Protein AF-A0A7V7WIX8-F1 (afdb_monomer_lite)

Secondary structure (DSSP, 8-state):
---HHHHHHHHHHHS-HHHHHHHHHHHHHHHHTTS-THHHHHHHHHHHHHHHHHHTTSS----HHHHHHHHHHH--

Structure (mmCIF, N/CA/C/O backbone):
data_AF-A0A7V7WIX8-F1
#
_entry.id   AF-A0A7V7WIX8-F1
#
loop_
_atom_site.group_PDB
_atom_site.id
_atom_site.type_symbol
_atom_site.label_atom_id
_atom_site.label_alt_id
_atom_site.label_comp_id
_atom_site.label_asym_id
_atom_site.label_entity_id
_atom_site.label_seq_id
_atom_site.pdbx_PDB_ins_code
_atom_site.Cartn_x
_atom_site.Cartn_y
_atom_site.Cartn_z
_atom_site.occupancy
_atom_site.B_iso_or_equiv
_atom_site.auth_seq_id
_atom_site.auth_comp_id
_atom_site.auth_asym_id
_atom_site.auth_atom_id
_atom_site.pdbx_PDB_model_num
ATOM 1 N N . MET A 1 1 ? -31.695 14.993 21.143 1.00 69.69 1 MET A N 1
ATOM 2 C CA . MET A 1 1 ? -31.286 13.580 21.007 1.00 69.69 1 MET A CA 1
ATOM 3 C C . MET A 1 1 ? -29.981 13.574 20.241 1.00 69.69 1 MET A C 1
ATOM 5 O O . MET A 1 1 ? -29.915 14.348 19.289 1.00 69.69 1 MET A O 1
ATOM 9 N N . PRO A 1 2 ? -28.958 12.817 20.667 1.00 74.31 2 PRO A N 1
ATOM 10 C CA . PRO A 1 2 ? -27.722 12.728 19.902 1.00 74.31 2 PRO A CA 1
ATOM 11 C C . PRO A 1 2 ? -28.030 12.176 18.511 1.00 74.31 2 PRO A C 1
ATOM 13 O O . PRO A 1 2 ? -28.908 11.324 18.346 1.00 74.31 2 PRO A O 1
ATOM 16 N N . SER A 1 3 ? -27.332 12.693 17.509 1.00 94.62 3 SER A N 1
ATOM 17 C CA . SER A 1 3 ? -27.377 12.140 16.163 1.00 94.62 3 SER A CA 1
ATOM 18 C C . SER A 1 3 ? -26.869 10.693 16.165 1.00 94.62 3 SER A C 1
ATOM 20 O O . SER A 1 3 ? -26.180 10.239 17.089 1.00 94.62 3 SER A O 1
ATOM 22 N N . LEU A 1 4 ? -27.198 9.952 15.106 1.00 94.56 4 LEU A N 1
ATOM 23 C CA . LEU A 1 4 ? -26.691 8.594 14.925 1.00 94.56 4 LEU A CA 1
ATOM 24 C C . LEU A 1 4 ? -25.153 8.572 14.935 1.00 94.56 4 LEU A C 1
ATOM 26 O O . LEU A 1 4 ? -24.562 7.732 15.607 1.00 94.56 4 LEU A O 1
ATOM 30 N N . LEU A 1 5 ? -24.520 9.539 14.262 1.00 95.00 5 LEU A N 1
ATOM 31 C CA . LEU A 1 5 ?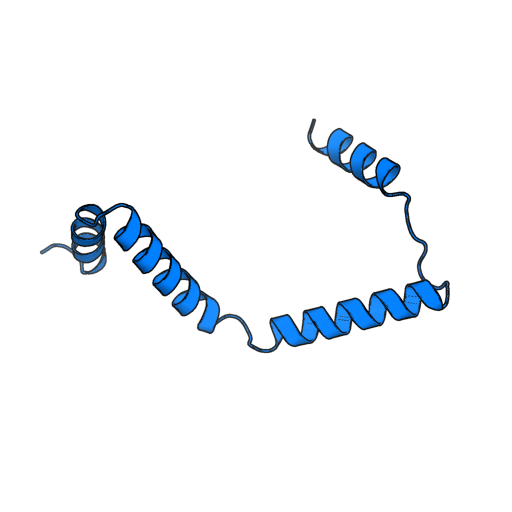 -23.064 9.665 14.203 1.00 95.00 5 LEU A CA 1
ATOM 32 C C . LEU A 1 5 ? -22.449 9.862 15.593 1.00 95.00 5 LEU A C 1
ATOM 34 O O . LEU A 1 5 ? -21.528 9.139 15.963 1.00 95.00 5 LEU A O 1
ATOM 38 N N . GLU A 1 6 ? -22.982 10.796 16.382 1.00 96.06 6 GLU A N 1
ATOM 39 C CA . GLU A 1 6 ? -22.496 11.058 17.744 1.00 96.06 6 GLU A CA 1
ATOM 40 C C . GLU A 1 6 ? -22.638 9.822 18.641 1.00 96.06 6 GLU A C 1
ATOM 42 O O . GLU A 1 6 ? -21.728 9.500 19.407 1.00 96.06 6 GLU A O 1
ATOM 47 N N . SER A 1 7 ? -23.750 9.094 18.514 1.00 95.69 7 SER A N 1
ATOM 48 C CA . SER A 1 7 ? -24.006 7.878 19.294 1.00 95.69 7 SER A CA 1
ATOM 49 C C . SER A 1 7 ? -23.032 6.750 18.936 1.00 95.69 7 SER A C 1
ATOM 51 O O . SER A 1 7 ? -22.485 6.098 19.827 1.00 95.69 7 SER A O 1
ATOM 53 N N . VAL A 1 8 ? -22.776 6.540 17.641 1.00 95.00 8 VAL A N 1
ATOM 54 C CA . VAL A 1 8 ? -21.814 5.539 17.150 1.00 95.00 8 VAL A CA 1
ATOM 55 C C . VAL A 1 8 ? -20.391 5.915 17.556 1.00 95.00 8 VAL A C 1
ATOM 57 O O . VAL A 1 8 ? -19.650 5.060 18.038 1.00 95.00 8 VAL A O 1
ATOM 60 N N . GLN A 1 9 ? -20.015 7.192 17.444 1.00 95.06 9 GLN A N 1
ATOM 61 C CA . GLN A 1 9 ? -18.700 7.676 17.865 1.00 95.06 9 GLN A CA 1
ATOM 62 C C . GLN A 1 9 ? -18.464 7.424 19.359 1.00 95.06 9 GLN A C 1
ATOM 64 O O . GLN A 1 9 ? -17.410 6.910 19.735 1.00 95.06 9 GLN A O 1
ATOM 69 N N . GLN A 1 10 ? -19.438 7.752 20.214 1.00 96.38 10 GLN A N 1
ATOM 70 C CA . GLN A 1 10 ? -19.331 7.513 21.655 1.00 96.38 10 GLN A CA 1
ATOM 71 C C . GLN A 1 10 ? -19.128 6.029 21.973 1.00 96.38 10 GLN A C 1
ATOM 73 O O . GLN A 1 10 ? -18.251 5.693 22.765 1.00 96.38 10 GLN A O 1
ATOM 78 N N . GLN A 1 11 ? -19.876 5.137 21.321 1.00 95.88 11 GLN A N 1
ATOM 79 C CA . GLN A 1 11 ? -19.731 3.691 21.510 1.00 95.88 11 GLN A CA 1
ATOM 80 C C . GLN A 1 11 ? -18.381 3.176 20.998 1.00 95.88 11 GLN A C 1
ATOM 82 O O . GLN A 1 11 ? -17.707 2.420 21.696 1.00 95.88 11 GLN A O 1
ATOM 87 N N . ALA A 1 12 ? -17.932 3.643 19.831 1.00 96.06 12 ALA A N 1
ATOM 88 C CA . ALA A 1 12 ? -16.640 3.268 19.266 1.00 96.06 12 ALA A CA 1
ATOM 89 C C . ALA A 1 12 ? -15.468 3.681 20.173 1.00 96.06 12 ALA A C 1
ATOM 91 O O . ALA A 1 12 ? -14.453 2.989 20.238 1.00 96.06 12 ALA A O 1
ATOM 92 N N . MET A 1 13 ? -15.597 4.782 20.922 1.00 96.19 13 MET A N 1
ATOM 93 C CA . MET A 1 13 ? -14.564 5.214 21.869 1.00 96.19 13 MET A CA 1
ATOM 94 C C . MET A 1 13 ? -14.423 4.299 23.093 1.00 96.19 13 MET A C 1
ATOM 96 O O . MET A 1 13 ? -13.330 4.263 23.665 1.00 96.19 13 MET A O 1
ATOM 100 N N . LEU A 1 14 ? -15.461 3.535 23.449 1.00 97.56 14 LEU A N 1
ATOM 101 C CA . LEU A 1 14 ? -15.454 2.583 24.571 1.00 97.56 14 LEU A CA 1
ATOM 102 C C . LEU A 1 14 ? -14.802 1.234 24.231 1.00 97.56 14 LEU A C 1
ATOM 104 O O . LEU A 1 14 ? -14.516 0.451 25.133 1.00 97.56 14 LEU A O 1
ATOM 108 N N . LEU A 1 15 ? -14.572 0.955 22.947 1.00 97.69 15 LEU A N 1
ATOM 109 C CA . LEU A 1 15 ? -13.975 -0.295 22.481 1.00 97.69 15 LEU A CA 1
ATOM 110 C C . LEU A 1 15 ? -12.520 -0.465 22.950 1.00 97.69 15 LEU A C 1
ATOM 112 O O . LEU A 1 15 ? -11.812 0.506 23.234 1.00 97.69 15 LEU A O 1
ATOM 116 N N . SER A 1 16 ? -12.043 -1.710 22.972 1.00 98.25 16 SER A N 1
ATOM 117 C CA . SER A 1 16 ? -10.615 -1.990 23.144 1.00 98.25 16 SER A CA 1
ATOM 118 C C . SER A 1 16 ? -9.813 -1.471 21.934 1.00 98.25 16 SER A C 1
ATOM 120 O O . SER A 1 16 ? -10.377 -1.298 20.851 1.00 98.25 16 SER A O 1
ATOM 122 N N . PRO A 1 17 ? -8.491 -1.237 22.051 1.00 97.50 17 PRO A N 1
ATOM 123 C CA . PRO A 1 17 ? -7.672 -0.847 20.900 1.00 97.50 17 PRO A CA 1
ATOM 124 C C . PRO A 1 17 ? -7.773 -1.820 19.714 1.00 97.50 17 PRO A C 1
ATOM 126 O O . PRO A 1 17 ? -7.765 -1.389 18.563 1.00 97.50 17 PRO A O 1
ATOM 129 N N . GLN A 1 18 ? -7.903 -3.120 19.994 1.00 97.75 18 GLN A N 1
ATOM 130 C CA . GLN A 1 18 ? -8.027 -4.172 18.982 1.00 97.75 18 GLN A CA 1
ATOM 131 C C . GLN A 1 18 ? -9.377 -4.091 18.263 1.00 97.75 18 GLN A C 1
ATOM 133 O O . GLN A 1 18 ? -9.417 -4.082 17.034 1.00 97.75 18 GLN A O 1
ATOM 138 N N . ASP A 1 19 ? -10.469 -3.931 19.012 1.00 97.56 19 ASP A N 1
ATOM 139 C CA . ASP A 1 19 ? -11.813 -3.823 18.434 1.00 97.56 19 ASP A CA 1
ATOM 140 C C . ASP A 1 19 ? -12.000 -2.509 17.666 1.00 97.56 19 ASP A C 1
ATOM 142 O O . ASP A 1 19 ? -12.648 -2.494 16.620 1.00 97.56 19 ASP A O 1
ATOM 146 N N . LYS A 1 20 ? -11.383 -1.407 18.123 1.00 97.31 20 LYS A N 1
ATOM 147 C CA . LYS A 1 20 ? -11.347 -0.147 17.356 1.00 97.31 20 LYS A CA 1
ATOM 148 C C . LYS A 1 20 ? -10.668 -0.337 16.007 1.00 97.31 20 LYS A C 1
ATOM 150 O O . LYS A 1 20 ? -11.186 0.145 15.004 1.00 97.31 20 LYS A O 1
ATOM 155 N N . ALA A 1 21 ? -9.526 -1.025 15.975 1.00 96.88 21 ALA A N 1
ATOM 156 C CA . ALA A 1 21 ? -8.813 -1.299 14.731 1.00 96.88 21 ALA A CA 1
ATOM 157 C C . ALA A 1 21 ? -9.642 -2.188 13.790 1.00 96.88 21 ALA A C 1
ATOM 159 O O . ALA A 1 21 ? -9.711 -1.911 12.594 1.00 96.88 21 ALA A O 1
ATOM 160 N N . ALA A 1 22 ? -10.320 -3.206 14.330 1.00 97.31 22 ALA A N 1
ATOM 161 C CA . ALA A 1 22 ? -11.217 -4.060 13.557 1.00 97.31 22 ALA A CA 1
ATOM 162 C C . ALA A 1 22 ? -12.403 -3.273 12.968 1.00 97.31 22 ALA A C 1
ATOM 164 O O . ALA A 1 22 ? -12.684 -3.396 11.776 1.00 97.31 22 ALA A O 1
ATOM 165 N N . LEU A 1 23 ? -13.055 -2.420 13.768 1.00 96.88 23 LEU A N 1
ATOM 166 C CA . LEU A 1 23 ? -14.147 -1.559 13.306 1.00 96.88 23 LEU A CA 1
ATOM 167 C C . LEU A 1 23 ? -13.674 -0.569 12.234 1.00 96.88 23 LEU A C 1
ATOM 169 O O . LEU A 1 23 ? -14.336 -0.417 11.213 1.00 96.88 23 LEU A O 1
ATOM 173 N N . ALA A 1 24 ? -12.519 0.071 12.434 1.00 96.38 24 ALA A N 1
ATOM 174 C CA . ALA A 1 24 ? -11.944 0.981 11.449 1.0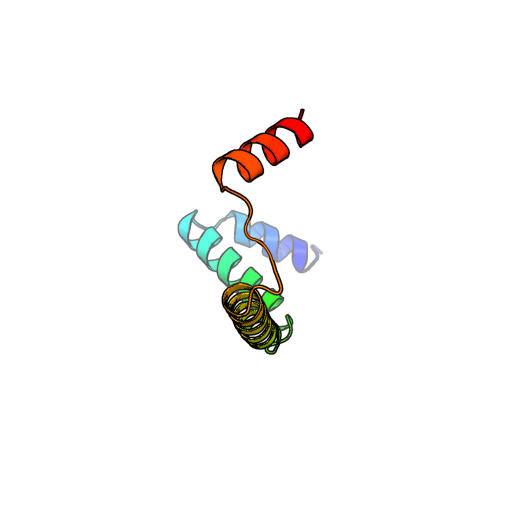0 96.38 24 ALA A CA 1
ATOM 175 C C . ALA A 1 24 ? -11.678 0.274 10.112 1.00 96.38 24 ALA A C 1
ATOM 177 O O . ALA A 1 24 ? -12.035 0.803 9.065 1.00 96.38 24 ALA A O 1
ATOM 178 N N . LEU A 1 25 ? -11.114 -0.939 10.141 1.00 95.62 25 LEU A N 1
ATOM 179 C CA . LEU A 1 25 ? -10.862 -1.723 8.932 1.00 95.62 25 LEU A CA 1
ATOM 180 C C . LEU A 1 25 ? -12.156 -2.087 8.192 1.00 95.62 25 LEU A C 1
ATOM 182 O O . LEU A 1 25 ? -12.187 -2.035 6.966 1.00 95.62 25 LEU A O 1
ATOM 186 N N . LEU A 1 26 ? -13.214 -2.457 8.918 1.00 94.69 26 LEU A N 1
ATOM 187 C CA . LEU A 1 26 ? -14.517 -2.751 8.318 1.00 94.69 26 LEU A CA 1
ATOM 188 C C . LEU A 1 26 ? -15.120 -1.515 7.646 1.00 94.69 26 LEU A C 1
ATOM 190 O O . LEU A 1 26 ? -15.589 -1.619 6.520 1.00 94.69 26 LEU A O 1
ATOM 194 N N . LEU A 1 27 ? -15.062 -0.357 8.308 1.00 93.75 27 LEU A N 1
ATOM 195 C CA . LEU A 1 27 ? -15.561 0.901 7.749 1.00 93.75 27 LEU A CA 1
ATOM 196 C C . LEU A 1 27 ? -14.763 1.332 6.515 1.00 93.75 27 LEU A C 1
ATOM 198 O O . LEU A 1 27 ? -15.359 1.749 5.533 1.00 93.75 27 LEU A O 1
ATOM 202 N N . ILE A 1 28 ? -13.432 1.196 6.542 1.00 91.94 28 ILE A N 1
ATOM 203 C CA . ILE A 1 28 ? -12.584 1.468 5.372 1.00 91.94 28 ILE A CA 1
ATOM 204 C C . ILE A 1 28 ? -12.985 0.558 4.209 1.00 91.94 28 ILE A C 1
ATOM 206 O O . ILE A 1 28 ? -13.230 1.051 3.120 1.00 91.94 28 ILE A O 1
ATOM 210 N N . ARG A 1 29 ? -13.146 -0.749 4.449 1.00 86.00 29 ARG A N 1
ATOM 211 C CA . ARG A 1 29 ? -13.559 -1.700 3.406 1.00 86.00 29 ARG A CA 1
ATOM 212 C C . ARG A 1 29 ? -14.940 -1.411 2.826 1.00 86.00 29 ARG A C 1
AT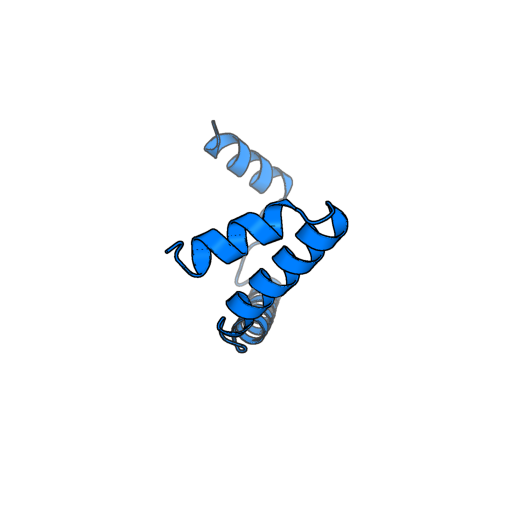OM 214 O O . ARG A 1 29 ? -15.131 -1.608 1.637 1.00 86.00 29 ARG A O 1
ATOM 221 N N . ASP A 1 30 ? -15.895 -0.991 3.649 1.00 88.38 30 ASP A N 1
ATOM 222 C CA . ASP A 1 30 ? -17.238 -0.613 3.189 1.00 88.38 30 ASP A CA 1
ATOM 223 C C . ASP A 1 30 ? -17.193 0.638 2.297 1.00 88.38 30 ASP A C 1
ATOM 225 O 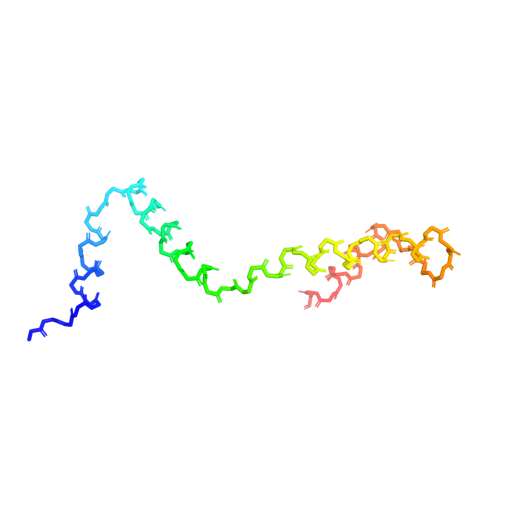O . ASP A 1 30 ? -17.838 0.684 1.254 1.00 88.38 30 ASP A O 1
ATOM 229 N N . LEU A 1 31 ? -16.355 1.616 2.660 1.00 86.12 31 LEU A N 1
ATOM 230 C CA . LEU A 1 31 ? -16.099 2.800 1.836 1.00 86.12 31 LEU A CA 1
ATOM 231 C C . LEU A 1 31 ? -15.361 2.447 0.534 1.00 86.12 31 LEU A C 1
ATOM 233 O O . LEU A 1 31 ? -15.685 3.000 -0.516 1.00 86.12 31 LEU A O 1
ATOM 237 N N . ASP A 1 32 ? -14.413 1.512 0.596 1.00 78.19 32 ASP A N 1
ATOM 238 C CA . ASP A 1 32 ? -13.655 1.022 -0.558 1.00 78.19 32 ASP A CA 1
ATOM 239 C C . ASP A 1 32 ? -14.497 0.123 -1.474 1.00 78.19 32 ASP A C 1
ATOM 241 O O . ASP A 1 32 ? -14.209 0.038 -2.660 1.00 78.19 32 ASP A O 1
ATOM 245 N N . ALA A 1 33 ? -15.564 -0.517 -0.984 1.00 67.50 33 ALA A N 1
ATOM 246 C CA . ALA A 1 33 ? -16.457 -1.330 -1.816 1.00 67.50 33 ALA A CA 1
ATOM 247 C C . ALA A 1 33 ? -17.223 -0.502 -2.870 1.00 67.50 33 ALA A C 1
ATOM 249 O O . ALA A 1 33 ? -17.804 -1.064 -3.794 1.00 67.50 33 ALA A O 1
ATOM 250 N N . GLY A 1 34 ? -17.233 0.830 -2.732 1.00 63.44 34 GLY A N 1
ATOM 251 C CA . GLY A 1 34 ? -17.701 1.767 -3.756 1.00 63.44 34 GLY A CA 1
ATOM 252 C C . GLY A 1 34 ? -16.595 2.327 -4.658 1.00 63.44 34 GLY A C 1
ATOM 253 O O . GLY A 1 34 ? -16.905 3.106 -5.560 1.00 63.44 34 GLY A O 1
ATOM 254 N N . ALA A 1 35 ? -15.325 1.986 -4.417 1.00 62.00 35 ALA A N 1
ATOM 255 C CA . ALA A 1 35 ? -14.241 2.255 -5.354 1.00 62.00 35 ALA A CA 1
ATOM 256 C C . ALA A 1 35 ? -14.342 1.246 -6.505 1.00 62.00 35 ALA A C 1
ATOM 258 O O . ALA A 1 35 ? -14.542 0.060 -6.257 1.00 62.00 35 ALA A O 1
ATOM 259 N N . ASP A 1 36 ? -14.252 1.728 -7.750 1.00 64.81 36 ASP A N 1
ATOM 260 C CA . ASP A 1 36 ? -14.435 0.915 -8.959 1.00 64.81 36 ASP A CA 1
ATOM 261 C C . ASP A 1 36 ? -13.668 -0.409 -8.844 1.00 64.81 36 ASP A C 1
ATOM 263 O O . ASP A 1 36 ? -12.437 -0.389 -8.725 1.00 64.81 36 ASP A O 1
ATOM 267 N N . GLU A 1 37 ? -14.381 -1.542 -8.922 1.00 62.84 37 GLU A N 1
ATOM 268 C CA . GLU A 1 37 ? -13.793 -2.894 -8.995 1.00 62.84 37 GLU A CA 1
ATOM 269 C C . GLU A 1 37 ? -12.768 -2.989 -10.141 1.00 62.84 37 GLU A C 1
ATOM 271 O O . GLU A 1 37 ? -11.806 -3.756 -10.078 1.00 62.84 37 GLU A O 1
ATOM 276 N N . ASP A 1 38 ? -12.918 -2.129 -11.150 1.00 69.25 38 ASP A N 1
ATOM 277 C CA . ASP A 1 38 ? -12.019 -2.006 -12.288 1.00 69.25 38 ASP A CA 1
ATOM 278 C C . ASP A 1 38 ? -10.684 -1.328 -11.949 1.00 69.25 38 ASP A C 1
ATOM 280 O O . ASP A 1 38 ? -9.745 -1.436 -12.731 1.00 69.25 38 ASP A O 1
ATOM 284 N N . THR A 1 39 ? -10.534 -0.665 -10.798 1.00 79.81 39 THR A N 1
ATOM 285 C CA . THR A 1 39 ? -9.296 0.057 -10.450 1.00 79.81 39 THR A CA 1
ATOM 286 C C . THR A 1 39 ? -8.103 -0.891 -10.388 1.00 79.81 39 THR A C 1
ATOM 288 O O . THR A 1 39 ? -7.072 -0.618 -10.997 1.00 79.81 39 THR A O 1
ATOM 291 N N . GLU A 1 40 ? -8.236 -2.030 -9.707 1.00 82.06 40 GLU A N 1
ATOM 292 C CA . GLU A 1 40 ? -7.166 -3.034 -9.633 1.00 82.06 40 GLU A CA 1
ATOM 293 C C . GLU A 1 40 ? -6.823 -3.585 -11.025 1.00 82.06 40 GLU A C 1
ATOM 295 O O . GLU A 1 40 ? -5.650 -3.686 -11.392 1.00 82.06 40 GLU A O 1
ATOM 300 N N . THR A 1 41 ? -7.841 -3.861 -11.844 1.00 85.50 41 THR A N 1
ATOM 301 C CA . THR A 1 41 ? -7.671 -4.320 -13.229 1.00 85.50 41 THR A CA 1
ATOM 302 C C . THR A 1 41 ? -6.922 -3.286 -14.072 1.00 85.50 41 THR A C 1
ATOM 304 O O . THR A 1 41 ? -5.920 -3.616 -14.705 1.00 85.50 41 THR A O 1
ATOM 307 N N . LEU A 1 42 ? -7.332 -2.018 -14.010 1.00 89.62 42 LEU A N 1
ATOM 308 C CA . LEU A 1 42 ? -6.704 -0.908 -14.728 1.00 89.62 42 LEU A CA 1
ATOM 309 C C . LEU A 1 42 ? -5.252 -0.688 -14.282 1.00 89.62 42 LEU A C 1
ATOM 311 O O . LEU A 1 42 ? -4.388 -0.388 -15.105 1.00 89.62 42 LEU A O 1
ATOM 315 N N . TRP A 1 43 ? -4.951 -0.862 -12.992 1.00 91.75 43 TRP A N 1
ATOM 316 C CA . TRP A 1 43 ? -3.579 -0.785 -12.483 1.00 91.75 43 TRP A CA 1
ATOM 317 C C . TRP A 1 43 ? -2.702 -1.924 -13.002 1.00 91.75 43 TRP A C 1
ATOM 319 O O . TRP A 1 43 ? -1.540 -1.692 -13.350 1.00 91.75 43 TRP A O 1
ATOM 329 N N . VAL A 1 44 ? -3.242 -3.143 -13.082 1.00 93.88 44 VAL A N 1
ATOM 330 C CA . VAL A 1 44 ? -2.534 -4.292 -13.662 1.00 93.88 44 VAL A CA 1
ATOM 331 C C . VAL A 1 44 ? -2.265 -4.067 -15.148 1.00 93.88 44 VAL A C 1
ATOM 333 O O . VAL A 1 44 ? -1.132 -4.267 -15.594 1.00 93.88 44 VAL A O 1
ATOM 336 N N . GLU A 1 45 ? -3.266 -3.617 -15.902 1.00 95.38 45 GLU A N 1
ATOM 337 C CA . GLU A 1 45 ? -3.129 -3.300 -17.327 1.00 95.38 45 GLU A CA 1
ATOM 338 C C . GLU A 1 45 ? -2.076 -2.210 -17.560 1.00 95.38 45 GLU A C 1
ATOM 340 O O . GLU A 1 45 ? -1.163 -2.384 -18.369 1.00 95.38 45 GLU A O 1
ATOM 345 N N . GLU A 1 46 ? -2.127 -1.118 -16.795 1.00 95.56 46 GLU A N 1
ATOM 346 C CA . GLU A 1 46 ? -1.157 -0.027 -16.893 1.00 95.56 46 GLU A CA 1
ATOM 347 C C . GLU A 1 46 ? 0.268 -0.496 -16.559 1.00 95.56 46 GLU A C 1
ATOM 349 O O . GLU A 1 46 ? 1.230 -0.136 -17.246 1.00 95.56 46 GLU A O 1
ATOM 354 N N . ALA A 1 47 ? 0.434 -1.329 -15.527 1.00 96.06 47 ALA A N 1
ATOM 355 C CA . ALA A 1 47 ? 1.738 -1.878 -15.165 1.00 96.06 47 ALA A CA 1
ATOM 356 C C . ALA A 1 47 ? 2.323 -2.747 -16.290 1.00 96.06 47 ALA A C 1
ATOM 358 O O . ALA A 1 47 ? 3.508 -2.619 -16.616 1.00 96.06 47 ALA A O 1
ATOM 359 N N . GLN A 1 48 ? 1.497 -3.595 -16.911 1.00 97.31 48 GLN A N 1
ATOM 360 C CA . GLN A 1 48 ? 1.900 -4.426 -18.046 1.00 97.31 48 GLN A CA 1
ATOM 361 C C . GLN A 1 48 ? 2.273 -3.574 -19.263 1.00 97.31 48 GLN A C 1
ATOM 363 O O . GLN A 1 48 ? 3.342 -3.781 -19.842 1.00 97.31 48 GLN A O 1
ATOM 368 N N . CYS A 1 49 ? 1.454 -2.574 -19.602 1.00 96.56 49 CYS A N 1
ATOM 369 C CA . CYS A 1 49 ? 1.725 -1.631 -20.688 1.00 96.56 49 CYS A CA 1
ATOM 370 C C . CYS A 1 49 ? 3.061 -0.904 -20.492 1.00 96.56 49 CYS A C 1
ATOM 372 O O . CYS A 1 49 ? 3.901 -0.888 -21.395 1.00 96.56 49 CYS A O 1
ATOM 374 N N . ARG A 1 50 ? 3.314 -0.357 -19.296 1.00 95.75 50 ARG A N 1
ATOM 375 C CA . ARG A 1 50 ? 4.580 0.331 -18.988 1.00 95.75 50 ARG A CA 1
ATOM 376 C C . ARG A 1 50 ? 5.785 -0.593 -19.069 1.00 95.75 50 ARG A C 1
ATOM 378 O O . ARG A 1 50 ? 6.843 -0.181 -19.545 1.00 95.75 50 ARG A O 1
ATOM 385 N N . TYR A 1 51 ? 5.640 -1.827 -18.598 1.00 95.75 51 TYR A N 1
ATOM 386 C CA . TYR A 1 51 ? 6.721 -2.801 -18.651 1.00 95.75 51 TYR A CA 1
ATOM 387 C C . TYR A 1 51 ? 7.054 -3.198 -20.093 1.00 95.75 51 TYR A C 1
ATOM 389 O O . TYR A 1 51 ? 8.228 -3.213 -20.459 1.00 95.75 51 TYR A O 1
ATOM 397 N N . ALA A 1 52 ? 6.038 -3.433 -20.927 1.00 97.38 52 ALA A N 1
ATOM 398 C CA . ALA A 1 52 ? 6.223 -3.735 -22.342 1.00 97.38 52 ALA A CA 1
ATOM 399 C C . ALA A 1 52 ? 6.915 -2.580 -23.088 1.00 97.38 52 ALA A C 1
ATOM 401 O O . ALA A 1 52 ? 7.892 -2.814 -23.798 1.00 97.38 52 ALA A O 1
ATOM 402 N N . ALA A 1 53 ? 6.484 -1.334 -22.863 1.00 97.25 53 ALA A N 1
ATOM 403 C CA . ALA A 1 53 ? 7.109 -0.149 -23.456 1.00 97.25 53 ALA A CA 1
ATOM 404 C C . ALA A 1 53 ? 8.580 0.018 -23.022 1.00 97.25 53 ALA A C 1
ATOM 406 O O . ALA A 1 53 ? 9.443 0.362 -23.831 1.00 97.25 53 ALA A O 1
ATOM 407 N N . TYR A 1 54 ? 8.897 -0.278 -21.756 1.00 96.00 54 TYR A N 1
ATOM 408 C CA . TYR A 1 54 ? 10.281 -0.306 -21.273 1.00 96.00 54 TYR A CA 1
ATOM 409 C C . TYR A 1 54 ? 11.112 -1.389 -21.977 1.00 96.00 54 TYR A C 1
ATOM 411 O O . TYR A 1 54 ? 12.208 -1.106 -22.457 1.00 96.00 54 TYR A O 1
ATOM 419 N N . GLN A 1 55 ? 10.588 -2.614 -22.088 1.00 96.69 55 GLN A N 1
ATOM 420 C CA . GLN A 1 55 ? 11.270 -3.711 -22.785 1.00 96.69 55 GLN A CA 1
ATOM 421 C C . GLN A 1 55 ? 11.480 -3.424 -24.279 1.00 96.69 55 GLN A C 1
ATOM 423 O O . GLN A 1 55 ? 12.507 -3.811 -24.834 1.00 96.69 55 GLN A O 1
ATOM 428 N N . ALA A 1 56 ? 10.537 -2.724 -24.914 1.00 96.75 56 ALA A N 1
ATOM 429 C CA . ALA A 1 56 ? 10.634 -2.270 -26.298 1.00 96.75 56 ALA A CA 1
ATOM 430 C C . ALA A 1 56 ? 11.603 -1.083 -26.490 1.00 96.75 56 ALA A C 1
ATOM 432 O O . ALA A 1 56 ? 11.929 -0.735 -27.624 1.00 96.75 56 ALA A O 1
ATOM 433 N N . GLY A 1 57 ? 12.086 -0.467 -25.404 1.00 96.06 57 GLY A N 1
A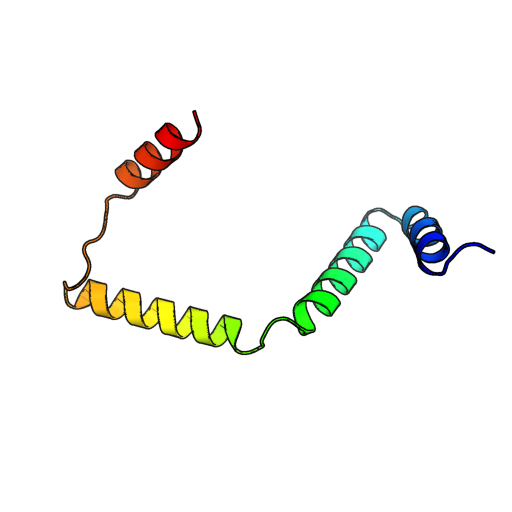TOM 434 C CA . GLY A 1 57 ? 12.967 0.703 -25.448 1.00 96.06 57 GLY A CA 1
ATOM 435 C C . GLY A 1 57 ? 12.249 2.024 -25.747 1.00 96.06 57 GLY A C 1
ATOM 436 O O . GLY A 1 57 ? 12.908 3.032 -25.995 1.00 96.06 57 GLY A O 1
ATOM 437 N N . GLU A 1 58 ? 10.917 2.041 -25.708 1.00 97.06 58 GLU A N 1
ATOM 438 C CA . GLU A 1 58 ? 10.090 3.237 -25.922 1.00 97.06 58 GLU A CA 1
ATOM 439 C C . GLU A 1 58 ? 10.116 4.174 -24.706 1.00 97.06 58 GLU A C 1
ATOM 441 O O . GLU A 1 58 ? 9.930 5.385 -24.831 1.00 97.06 58 GLU A O 1
ATOM 446 N N . VAL A 1 59 ? 10.388 3.619 -23.520 1.00 94.56 59 VAL A N 1
ATOM 447 C CA . VAL A 1 59 ? 10.499 4.354 -22.257 1.00 94.56 59 VAL A CA 1
ATOM 448 C C . VAL A 1 59 ? 11.848 4.064 -21.604 1.00 94.56 59 VAL A C 1
ATOM 450 O O . VAL A 1 59 ? 12.230 2.911 -21.423 1.00 94.56 59 VAL A O 1
ATOM 453 N N . ALA A 1 60 ? 12.564 5.116 -21.200 1.00 92.00 60 ALA A N 1
ATOM 454 C CA . ALA A 1 60 ? 13.828 4.994 -20.479 1.00 92.00 60 ALA A CA 1
ATOM 455 C C . ALA A 1 60 ? 13.611 4.834 -18.966 1.00 92.00 60 ALA A C 1
ATOM 457 O O . ALA A 1 60 ? 12.783 5.520 -18.363 1.00 92.00 60 ALA A O 1
ATOM 458 N N . SER A 1 61 ? 14.413 3.978 -18.329 1.00 92.12 61 SER A N 1
ATOM 459 C CA . SER A 1 61 ? 14.499 3.915 -16.867 1.00 92.12 61 SER A CA 1
ATOM 460 C C . SER A 1 61 ? 15.402 5.016 -16.318 1.00 92.12 61 SER A C 1
ATOM 462 O O . SER A 1 61 ? 16.413 5.358 -16.929 1.00 92.12 61 SER A O 1
ATOM 464 N N . ILE A 1 62 ? 15.090 5.496 -15.116 1.00 93.62 62 ILE A N 1
ATOM 465 C CA . ILE A 1 62 ? 15.960 6.391 -14.348 1.00 93.62 62 ILE A CA 1
ATOM 466 C C . ILE A 1 62 ? 16.591 5.576 -13.208 1.00 93.62 62 ILE A C 1
ATOM 468 O O . ILE A 1 62 ? 15.865 4.822 -12.551 1.00 93.62 62 ILE A O 1
ATOM 472 N N . PRO A 1 63 ? 17.903 5.710 -12.941 1.00 95.88 63 PRO A N 1
ATOM 473 C CA . PRO A 1 63 ? 18.533 5.110 -11.769 1.00 95.88 63 PRO A CA 1
ATOM 474 C C . PRO A 1 63 ? 17.809 5.480 -10.465 1.00 95.88 63 PRO A C 1
ATOM 476 O O . PRO A 1 63 ? 17.410 6.627 -10.247 1.00 95.88 63 PRO A O 1
ATOM 479 N N . GLY A 1 64 ? 17.608 4.495 -9.585 1.00 94.81 64 GLY A N 1
ATOM 480 C CA . GLY A 1 64 ? 16.800 4.682 -8.376 1.00 94.81 64 GLY A CA 1
ATOM 481 C C . GLY A 1 64 ? 17.388 5.700 -7.392 1.00 94.81 64 GLY A C 1
ATOM 482 O O . GLY A 1 64 ? 16.653 6.459 -6.761 1.00 94.81 64 GLY A O 1
ATOM 483 N N . ASP A 1 65 ? 18.713 5.767 -7.291 1.00 96.75 65 ASP A N 1
ATOM 484 C CA . ASP A 1 65 ? 19.443 6.758 -6.499 1.00 96.75 65 ASP A CA 1
ATOM 485 C C . ASP A 1 65 ? 19.196 8.192 -6.993 1.00 96.75 65 ASP A C 1
ATOM 487 O O . ASP A 1 65 ? 18.955 9.091 -6.177 1.00 96.75 65 ASP A O 1
ATOM 491 N N . GLU A 1 66 ? 19.164 8.390 -8.313 1.00 96.81 66 GLU A N 1
ATOM 492 C CA . GLU A 1 66 ? 18.848 9.673 -8.938 1.00 96.81 66 GLU A CA 1
ATOM 493 C C . GLU A 1 66 ? 17.405 10.106 -8.636 1.00 96.81 66 GLU A C 1
ATOM 495 O O . GLU A 1 66 ? 17.166 11.252 -8.235 1.00 96.81 66 GLU A O 1
ATOM 500 N N . VAL A 1 67 ? 16.435 9.191 -8.758 1.00 95.81 67 VAL A N 1
ATOM 501 C CA . VAL A 1 67 ? 15.024 9.465 -8.428 1.00 95.81 67 VAL A CA 1
ATOM 502 C C . VAL A 1 67 ? 14.888 9.897 -6.967 1.00 95.81 67 VAL A C 1
ATOM 504 O O . VAL A 1 67 ? 14.292 10.937 -6.674 1.00 95.81 67 VAL A O 1
ATOM 507 N N . LEU A 1 68 ? 15.484 9.142 -6.043 1.00 96.19 68 LEU A N 1
ATOM 508 C CA . LEU A 1 68 ? 15.418 9.440 -4.614 1.00 96.19 68 LEU A CA 1
ATOM 509 C C . LEU A 1 68 ? 16.089 10.778 -4.266 1.00 96.19 68 LEU A C 1
ATOM 511 O O . LEU A 1 68 ? 15.587 11.515 -3.413 1.00 96.19 68 LEU A O 1
ATOM 515 N N . ALA A 1 69 ? 17.204 11.117 -4.919 1.00 96.50 69 ALA A N 1
ATOM 516 C CA . ALA A 1 69 ? 17.859 12.411 -4.745 1.00 96.50 69 ALA A CA 1
ATOM 517 C C . ALA A 1 69 ? 16.955 13.571 -5.194 1.00 96.50 69 ALA A C 1
ATOM 519 O O . ALA A 1 69 ? 16.786 14.537 -4.444 1.00 96.50 69 ALA A O 1
ATOM 520 N N . ARG A 1 70 ? 16.314 13.448 -6.366 1.00 96.00 70 ARG A N 1
ATOM 521 C CA . ARG A 1 70 ? 15.366 14.446 -6.895 1.00 96.00 70 ARG A CA 1
ATOM 522 C C . ARG A 1 70 ? 14.165 14.652 -5.971 1.00 96.00 70 ARG A C 1
ATOM 524 O O . ARG A 1 70 ? 13.789 15.795 -5.721 1.00 96.00 70 ARG A O 1
ATOM 531 N N . VAL A 1 71 ? 13.577 13.574 -5.444 1.00 96.12 71 VAL A N 1
ATOM 532 C CA . VAL A 1 71 ? 12.433 13.655 -4.515 1.00 96.12 71 VAL A CA 1
ATOM 533 C C . VAL A 1 71 ? 12.823 14.391 -3.234 1.00 96.12 71 VAL A C 1
ATOM 535 O O . VAL A 1 71 ? 12.144 15.338 -2.848 1.00 96.12 71 VAL A O 1
ATOM 538 N N . ARG A 1 72 ? 13.952 14.030 -2.610 1.00 95.88 72 ARG A N 1
ATOM 539 C CA . ARG A 1 72 ? 14.431 14.706 -1.390 1.00 95.88 72 ARG A CA 1
ATOM 540 C C . ARG A 1 72 ? 14.689 16.198 -1.597 1.00 95.88 72 ARG A C 1
ATOM 542 O O . ARG A 1 72 ? 14.414 16.985 -0.699 1.00 95.88 72 ARG A O 1
ATOM 549 N N . ALA A 1 73 ? 15.199 16.588 -2.764 1.00 95.25 73 ALA A N 1
ATOM 550 C CA . ALA A 1 73 ? 15.423 17.993 -3.094 1.00 95.25 73 ALA A CA 1
ATOM 551 C C . ALA A 1 73 ? 14.119 18.805 -3.224 1.00 95.25 73 ALA A C 1
ATOM 553 O O . ALA A 1 73 ? 14.153 20.009 -3.008 1.00 95.25 73 ALA A O 1
ATOM 554 N N . ARG A 1 74 ? 12.987 18.165 -3.553 1.00 93.25 74 ARG A N 1
ATOM 555 C CA . ARG A 1 74 ? 11.670 18.816 -3.708 1.00 93.25 74 ARG A CA 1
ATOM 556 C C . ARG A 1 74 ? 10.878 18.974 -2.407 1.00 93.25 74 ARG A C 1
ATOM 558 O O . ARG A 1 74 ? 9.888 19.691 -2.407 1.00 93.25 74 ARG A O 1
ATOM 565 N N . ILE A 1 75 ? 11.266 18.266 -1.346 1.00 91.69 75 ILE A N 1
ATOM 566 C CA . ILE A 1 75 ? 10.569 18.266 -0.044 1.00 91.69 75 ILE A CA 1
ATOM 567 C C . ILE A 1 75 ? 11.282 19.198 0.969 1.00 91.69 75 ILE A C 1
ATOM 569 O O . ILE A 1 75 ? 10.892 19.276 2.130 1.00 91.69 75 ILE A O 1
ATOM 573 N N . LYS A 1 76 ? 12.328 19.917 0.540 1.00 58.31 76 LYS A N 1
ATOM 574 C CA . LYS A 1 76 ? 12.914 21.042 1.286 1.00 58.31 76 LYS A CA 1
ATOM 575 C C . LYS A 1 76 ? 12.210 22.342 0.932 1.00 58.31 76 L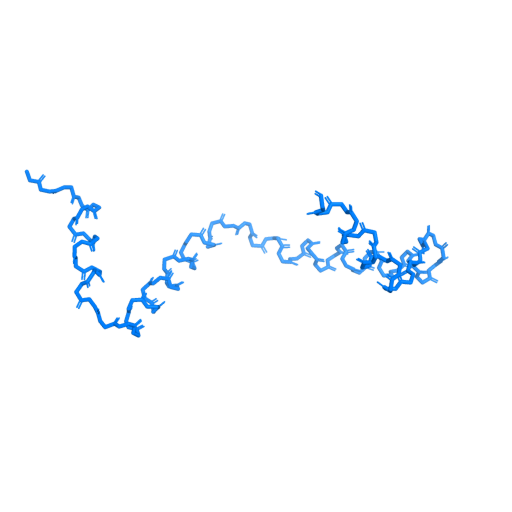YS A C 1
ATOM 577 O O . LYS A 1 76 ? 12.086 23.172 1.856 1.00 58.31 76 LYS A O 1
#

Foldseek 3Di:
DDDPVRVVVVVLVPDDPVVVVVVVVVVVVVVCVPPPPCPVVVVVVVVVVVVVCVVVVVDDDDPPVVVVVVVVVVVD

pLDDT: mean 90.97, std 10.14, range [58.31, 98.25]

Radius of gyration: 21.94 Å; chains: 1; bounding box: 51×26×51 Å

Sequence (76 aa):
MPSLLESVQQQAMLLSPQDKAALALLLIRDLDAGADEDTETLWVEEAQCRYAAYQAGEVASIPGDEVLARVRARIK